Protein AF-A0A7S0YZA3-F1 (afdb_monomer_lite)

InterPro domains:
  IPR013785 Aldolase-type TIM barrel [G3DSA:3.20.20.70] (1-113)
  IPR017853 Glycoside hydrolase superfamily [SSF51445] (6-99)

Sequence (120 aa):
PSYTRAQAMQLALKTLREGAGEEAFVMACSCPIGAAVGWVDGIRISADTNDQWASFPIPWDQTNAPGARNAVRNSIARQAMHRRWFLNNPDCLMLRGRAGGGLSDAEAARRSRKRQRGVP

Or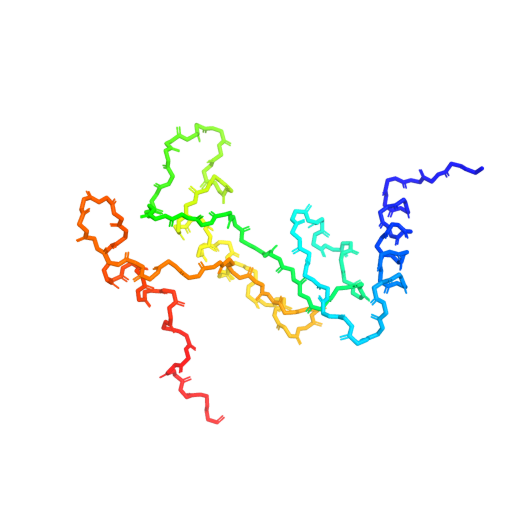ganism: NCBI:txid464990

Foldseek 3Di:
DDDDPLRVLLVVLQVVQVVQDPPDAFEAEPRDPVSCFPRHQEYEQFAAADQAQAADDPPVDRARHYYLVNLVVSCVVCVVCDPVRHHYDSYDQDDDDDPDDGDDPVSSVVVVPPPPDDDD

Radius of gyration: 17.09 Å; chains: 1; bounding box: 42×40×56 Å

Secondary structure (DSSP, 8-state):
-PPPHHHHHHHHHHHHHHHH-TTS--EESS--HHHHTTT-SEEE-SPPP-S-SS----TT-SSSSSSHHHHHHHHHHTGGGBTTTBEEE---------SSSS--HHHHHTTTTTSSS---

Structure (mmCIF, N/CA/C/O backbone):
data_AF-A0A7S0YZA3-F1
#
_entry.id   AF-A0A7S0YZA3-F1
#
loop_
_atom_site.group_PDB
_atom_site.id
_atom_site.type_symbol
_atom_site.label_atom_id
_atom_site.label_alt_id
_atom_site.label_comp_id
_atom_site.label_asym_id
_atom_site.label_entity_id
_atom_site.label_seq_id
_atom_site.pdbx_PDB_ins_code
_atom_site.Cartn_x
_atom_site.Cartn_y
_atom_site.Cartn_z
_atom_site.occupancy
_atom_site.B_iso_or_equiv
_atom_site.auth_seq_id
_atom_site.auth_comp_id
_atom_site.auth_asym_id
_atom_site.auth_atom_id
_atom_site.pdbx_PDB_model_num
ATOM 1 N N . PRO A 1 1 ? -7.679 14.072 26.770 1.00 68.44 1 PRO A N 1
ATOM 2 C CA . PRO A 1 1 ? -6.989 12.771 26.576 1.00 68.44 1 PRO A CA 1
ATOM 3 C C . PRO A 1 1 ? -5.882 12.890 25.515 1.00 68.44 1 PRO A C 1
ATOM 5 O O . PRO A 1 1 ? -6.141 13.463 24.461 1.00 68.44 1 PRO A O 1
ATOM 8 N N . SER A 1 2 ? -4.669 12.393 25.782 1.00 88.00 2 SER A N 1
ATOM 9 C CA . SER A 1 2 ? -3.611 12.285 24.766 1.00 88.00 2 SER A CA 1
ATOM 10 C C . SER A 1 2 ? -3.594 10.869 24.182 1.00 88.00 2 SER A C 1
ATOM 12 O O . SER A 1 2 ? -3.590 9.883 24.914 1.00 88.00 2 SER A O 1
ATOM 14 N N . TYR A 1 3 ? -3.621 10.761 22.853 1.00 95.12 3 TYR A N 1
ATOM 15 C CA . TYR A 1 3 ? -3.495 9.488 22.142 1.00 95.12 3 TYR A CA 1
ATOM 16 C C . TYR A 1 3 ? -2.030 9.223 21.784 1.00 95.12 3 TYR A C 1
ATOM 18 O O . TYR A 1 3 ? -1.295 10.137 21.408 1.00 95.12 3 TYR A O 1
ATOM 26 N N . THR A 1 4 ? -1.606 7.959 21.821 1.00 96.25 4 THR A N 1
ATOM 27 C CA . THR A 1 4 ? -0.374 7.540 21.133 1.00 96.25 4 THR A CA 1
ATOM 28 C C . THR A 1 4 ? -0.545 7.672 19.616 1.00 96.25 4 THR A C 1
ATOM 30 O O . THR A 1 4 ? -1.665 7.648 19.102 1.00 96.25 4 THR A O 1
ATOM 33 N N . ARG A 1 5 ? 0.562 7.733 18.862 1.00 95.19 5 ARG A N 1
ATOM 34 C CA . ARG A 1 5 ? 0.510 7.779 17.385 1.00 95.19 5 ARG A CA 1
ATOM 35 C C . ARG A 1 5 ? -0.265 6.600 16.783 1.00 95.19 5 ARG A C 1
ATOM 37 O O . ARG A 1 5 ? -0.990 6.782 15.813 1.00 95.19 5 ARG A O 1
ATOM 44 N N . ALA A 1 6 ? -0.143 5.411 17.376 1.00 94.19 6 ALA A N 1
ATOM 45 C CA . ALA A 1 6 ? -0.874 4.227 16.933 1.00 94.19 6 ALA A CA 1
ATOM 46 C C . ALA A 1 6 ? -2.386 4.367 17.172 1.00 94.19 6 ALA A C 1
ATOM 48 O O . ALA A 1 6 ? -3.172 4.089 16.272 1.00 94.19 6 ALA A O 1
ATOM 49 N N . GLN A 1 7 ? -2.793 4.853 18.348 1.00 96.12 7 GLN A N 1
ATOM 50 C CA . GLN A 1 7 ? -4.208 5.084 18.658 1.00 96.12 7 GLN A CA 1
ATOM 51 C C . GLN A 1 7 ? -4.814 6.182 17.779 1.00 96.12 7 GLN A C 1
ATOM 53 O O . GLN A 1 7 ? -5.920 6.008 17.277 1.00 96.12 7 GLN A O 1
ATOM 58 N N . ALA A 1 8 ? -4.082 7.274 17.541 1.00 96.38 8 ALA A N 1
ATOM 59 C CA . ALA A 1 8 ? -4.519 8.334 16.636 1.00 96.38 8 ALA A CA 1
ATOM 60 C C . ALA A 1 8 ? -4.711 7.809 15.201 1.00 96.38 8 ALA A C 1
ATOM 62 O O . ALA A 1 8 ? -5.719 8.114 14.571 1.00 96.38 8 ALA A O 1
ATOM 63 N N . MET A 1 9 ? -3.796 6.962 14.712 1.00 96.12 9 MET A N 1
ATOM 64 C CA . MET A 1 9 ? -3.917 6.323 13.397 1.00 96.12 9 MET A CA 1
ATOM 65 C C . MET A 1 9 ? -5.140 5.399 13.307 1.00 96.12 9 MET A C 1
ATOM 67 O O . MET A 1 9 ? -5.868 5.443 12.320 1.00 96.12 9 MET A O 1
ATOM 71 N N . GLN A 1 10 ? -5.381 4.572 14.330 1.00 96.56 10 GLN A N 1
ATOM 72 C CA . GLN A 1 10 ? -6.550 3.685 14.373 1.00 96.56 10 GLN A CA 1
ATOM 73 C C . GLN A 1 10 ? -7.859 4.477 14.395 1.00 96.56 10 GLN A C 1
ATOM 75 O O . GLN A 1 10 ? -8.781 4.149 13.656 1.00 96.56 10 GLN A O 1
ATOM 80 N N . LEU A 1 11 ? -7.921 5.543 15.198 1.00 96.75 11 LEU A N 1
ATOM 81 C CA . LEU A 1 11 ? -9.086 6.420 15.246 1.00 96.75 11 LEU A CA 1
ATOM 82 C C . LEU A 1 11 ? -9.344 7.070 13.881 1.00 96.75 11 LEU A C 1
ATOM 84 O O . LEU A 1 11 ? -10.470 7.032 13.400 1.00 96.75 11 LEU A O 1
ATOM 88 N N . ALA A 1 12 ? -8.303 7.590 13.226 1.00 96.69 12 ALA A N 1
ATOM 89 C CA . ALA A 1 12 ? -8.430 8.198 11.904 1.00 96.69 12 ALA A CA 1
ATOM 90 C C . ALA A 1 12 ? -8.941 7.203 10.847 1.00 96.69 12 ALA A C 1
ATOM 92 O O . ALA A 1 12 ? -9.864 7.522 10.102 1.00 96.69 12 ALA A O 1
ATOM 93 N N . LEU A 1 13 ? -8.382 5.987 10.797 1.00 97.69 13 LEU A N 1
ATOM 94 C CA . LEU A 1 13 ? -8.817 4.946 9.858 1.00 97.69 13 LEU A CA 1
ATOM 95 C C . LEU A 1 13 ? -10.260 4.504 10.108 1.00 97.69 13 LEU A C 1
ATOM 97 O O . LEU A 1 13 ? -11.022 4.363 9.152 1.00 97.69 13 LEU A O 1
ATOM 101 N N . LYS A 1 14 ? -10.647 4.348 11.379 1.00 97.50 14 LYS A N 1
ATOM 102 C CA . LYS A 1 14 ? -12.027 4.052 11.768 1.00 97.50 14 LYS A CA 1
ATOM 103 C C . LYS A 1 14 ? -12.983 5.124 11.256 1.00 97.50 14 LYS A C 1
ATOM 105 O O . LYS A 1 14 ? -13.946 4.805 10.570 1.00 97.50 14 LYS A O 1
ATOM 110 N N . THR A 1 15 ? -12.682 6.389 11.537 1.00 98.06 15 THR A N 1
ATOM 111 C CA . THR A 1 15 ? -13.523 7.518 11.127 1.00 98.06 15 THR A CA 1
ATOM 112 C C . THR A 1 15 ? -13.629 7.636 9.607 1.00 98.06 15 THR A C 1
ATOM 114 O O . THR A 1 15 ? -14.714 7.894 9.094 1.00 98.06 15 THR A O 1
ATOM 117 N N . LEU A 1 16 ? -12.539 7.397 8.867 1.00 97.56 16 LEU A N 1
ATOM 118 C CA . LEU A 1 16 ? -12.574 7.365 7.401 1.00 97.56 16 LEU A CA 1
ATOM 119 C C . LEU A 1 16 ? -13.458 6.229 6.872 1.00 97.56 16 LEU A C 1
ATOM 121 O O . LEU A 1 16 ? -14.219 6.449 5.935 1.00 97.56 16 LEU A O 1
ATOM 125 N N . ARG A 1 17 ? -13.384 5.034 7.471 1.00 97.69 17 ARG A N 1
ATOM 126 C CA . ARG A 1 17 ? -14.209 3.886 7.075 1.00 97.69 17 ARG A CA 1
ATOM 127 C C . ARG A 1 17 ? -15.692 4.124 7.352 1.00 97.69 17 ARG A C 1
ATOM 129 O O . ARG A 1 17 ? -16.509 3.881 6.473 1.00 97.69 17 ARG A O 1
ATOM 136 N N . GLU A 1 18 ? -16.023 4.642 8.532 1.00 97.75 18 GLU A N 1
ATOM 137 C CA . GLU A 1 18 ? -17.398 5.004 8.900 1.00 97.75 18 GLU A CA 1
ATOM 138 C C . GLU A 1 18 ? -17.958 6.094 7.976 1.00 97.75 18 GLU A C 1
ATOM 140 O O . GLU A 1 18 ? -19.092 5.989 7.521 1.00 97.75 18 GLU A O 1
ATOM 145 N N . GLY A 1 19 ? -17.152 7.110 7.647 1.00 98.25 19 GLY A N 1
ATOM 146 C CA . GLY A 1 19 ? -17.558 8.190 6.747 1.00 98.25 19 GLY A CA 1
ATOM 147 C C . GLY A 1 19 ? -17.691 7.773 5.279 1.00 98.25 19 GLY A C 1
ATOM 148 O O . GLY A 1 19 ? -18.519 8.332 4.565 1.00 98.25 19 GLY A O 1
ATOM 149 N N . ALA A 1 20 ? -16.896 6.802 4.818 1.00 98.00 20 ALA A N 1
ATOM 150 C CA . ALA A 1 20 ? -16.993 6.270 3.458 1.00 98.00 20 ALA A CA 1
ATOM 151 C C . ALA A 1 20 ? -18.250 5.404 3.254 1.00 98.00 20 ALA A C 1
ATOM 153 O O . ALA A 1 20 ? -18.780 5.350 2.146 1.00 98.00 20 ALA A O 1
ATOM 154 N N . GLY A 1 21 ? -18.734 4.758 4.319 1.00 97.19 21 GLY A N 1
ATOM 155 C CA . GLY A 1 21 ? -19.847 3.815 4.267 1.00 97.19 21 GLY A CA 1
ATOM 156 C C . GLY A 1 21 ? -19.426 2.409 3.829 1.00 97.19 21 GLY A C 1
ATOM 157 O O . GLY A 1 21 ? -18.323 2.187 3.328 1.00 97.19 21 GLY A O 1
ATOM 158 N N . GLU A 1 22 ? -20.318 1.441 4.042 1.00 94.75 22 GLU A N 1
ATOM 159 C CA . GLU A 1 22 ? -20.032 0.013 3.828 1.00 94.75 22 GLU A CA 1
ATOM 160 C C . GLU A 1 22 ? -19.902 -0.366 2.345 1.00 94.75 22 GLU A C 1
ATOM 162 O O . GLU A 1 22 ? -19.130 -1.255 2.000 1.00 94.75 22 GLU A O 1
ATOM 167 N N . GLU A 1 23 ? -20.599 0.351 1.462 1.00 97.25 23 GLU A N 1
ATOM 168 C CA . GLU A 1 23 ? -20.593 0.103 0.013 1.00 97.25 23 GLU A CA 1
ATOM 169 C C . GLU A 1 23 ? -19.347 0.672 -0.689 1.00 97.25 23 GLU A C 1
ATOM 171 O O . GLU A 1 23 ? -19.048 0.333 -1.837 1.00 97.25 23 GLU A O 1
ATOM 176 N N . ALA A 1 24 ? -18.614 1.573 -0.026 1.00 98.12 24 ALA A N 1
ATOM 177 C CA . ALA A 1 24 ? -17.457 2.223 -0.616 1.00 98.12 24 ALA A CA 1
ATOM 178 C C . ALA A 1 24 ? -16.211 1.338 -0.526 1.00 98.12 24 ALA A C 1
ATOM 180 O O . ALA A 1 24 ? -15.805 0.888 0.546 1.00 98.12 24 ALA A O 1
ATOM 181 N N . PHE A 1 25 ? -15.531 1.183 -1.662 1.00 98.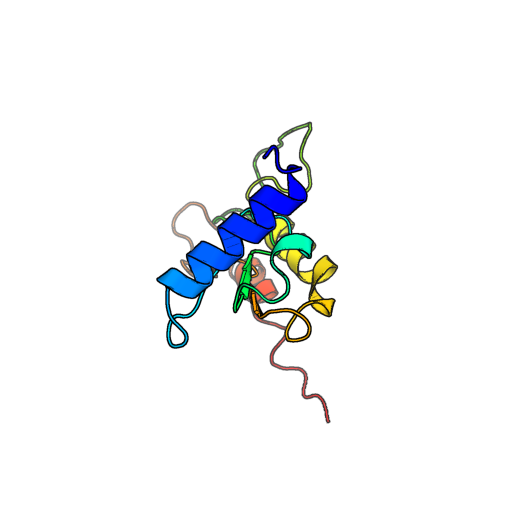12 25 PHE A N 1
ATOM 182 C CA . PHE A 1 25 ? -14.228 0.537 -1.706 1.00 98.12 25 PHE A CA 1
ATOM 183 C C . PHE A 1 25 ? -13.123 1.507 -1.263 1.00 98.12 25 PHE A C 1
ATOM 185 O O . PHE A 1 25 ? -12.793 2.468 -1.963 1.00 98.12 25 PHE A O 1
ATOM 192 N N . VAL A 1 26 ? -12.507 1.237 -0.116 1.00 98.19 26 VAL A N 1
ATOM 193 C CA . VAL A 1 26 ? -11.443 2.056 0.469 1.00 98.19 26 VAL A CA 1
ATOM 194 C C . VAL A 1 26 ? -10.075 1.516 0.052 1.00 98.19 26 VAL A C 1
ATOM 196 O O . VAL A 1 26 ? -9.634 0.451 0.494 1.00 98.19 26 VAL A O 1
ATOM 199 N N . MET A 1 27 ? -9.376 2.289 -0.784 1.00 98.00 27 MET A N 1
ATOM 200 C CA . MET A 1 27 ? -8.006 2.019 -1.229 1.00 98.00 27 MET A CA 1
ATOM 201 C C . MET A 1 27 ? -7.005 2.903 -0.483 1.00 98.00 27 MET A C 1
ATOM 203 O O . MET A 1 27 ? -6.905 4.100 -0.746 1.00 98.00 27 MET A O 1
ATOM 207 N N . ALA A 1 28 ? -6.204 2.314 0.404 1.00 97.75 28 ALA A N 1
ATOM 208 C CA . ALA A 1 28 ? -5.147 3.047 1.093 1.00 97.75 28 ALA A CA 1
ATOM 209 C C . ALA A 1 28 ? -3.852 3.150 0.272 1.00 97.75 28 ALA A C 1
ATOM 211 O O . ALA A 1 28 ? -3.420 2.210 -0.398 1.00 97.75 28 ALA A O 1
ATOM 212 N N . CYS A 1 29 ? -3.175 4.287 0.406 1.00 97.00 29 CYS A N 1
ATOM 213 C CA . CYS A 1 29 ? -1.838 4.548 -0.115 1.00 97.00 29 CYS A CA 1
ATOM 214 C C . CYS A 1 29 ? -1.014 5.228 0.982 1.00 97.00 29 CYS A C 1
ATOM 216 O O . CYS A 1 29 ? -1.556 6.028 1.741 1.00 97.00 29 CYS A O 1
ATOM 218 N N . SER A 1 30 ? 0.274 4.895 1.098 1.00 92.94 30 SER A N 1
ATOM 219 C CA . SER A 1 30 ? 1.177 5.466 2.119 1.00 92.94 30 SER A CA 1
ATOM 220 C C . SER A 1 30 ? 0.7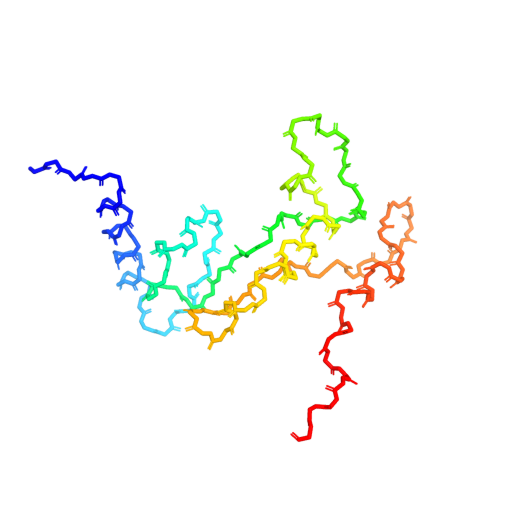19 5.260 3.572 1.00 92.94 30 SER A C 1
ATOM 222 O O . SER A 1 30 ? 1.135 5.975 4.480 1.00 92.94 30 SER A O 1
ATOM 224 N N . CYS A 1 31 ? -0.122 4.252 3.809 1.00 95.31 31 CYS A N 1
ATOM 225 C CA . CYS A 1 31 ? -0.579 3.873 5.137 1.00 95.31 31 CYS A CA 1
ATOM 226 C C . CYS A 1 31 ? 0.381 2.840 5.752 1.00 95.31 31 CYS A C 1
ATOM 228 O O . CYS A 1 31 ? 0.785 1.900 5.059 1.00 95.31 31 CYS A O 1
ATOM 230 N N . PRO A 1 32 ? 0.724 2.939 7.052 1.00 95.38 32 PRO A N 1
ATOM 231 C CA . PRO A 1 32 ? 1.394 1.853 7.758 1.00 95.38 32 PRO A CA 1
ATOM 232 C C . PRO A 1 32 ? 0.600 0.548 7.604 1.00 95.38 32 PRO A C 1
ATOM 234 O O . PRO A 1 32 ? -0.548 0.462 8.036 1.00 95.38 32 PRO A O 1
ATOM 237 N N . ILE A 1 33 ? 1.209 -0.466 6.981 1.00 95.56 33 ILE A N 1
ATOM 238 C CA . ILE A 1 33 ? 0.505 -1.679 6.524 1.00 95.56 33 ILE A CA 1
ATOM 239 C C . ILE A 1 33 ? -0.236 -2.376 7.671 1.00 95.56 33 ILE A C 1
ATOM 241 O O . ILE A 1 33 ? -1.401 -2.731 7.525 1.00 95.56 33 ILE A O 1
ATOM 245 N N . GLY A 1 34 ? 0.419 -2.531 8.825 1.00 95.25 34 GLY A N 1
ATOM 246 C CA . GLY A 1 34 ? -0.194 -3.174 9.989 1.00 95.25 34 GLY A CA 1
ATOM 247 C C . GLY A 1 34 ? -1.375 -2.390 10.565 1.00 95.25 34 GLY A C 1
ATOM 248 O O . GLY A 1 34 ? -2.317 -2.995 11.059 1.00 95.25 34 GLY A O 1
ATOM 249 N N . ALA A 1 35 ? -1.362 -1.058 10.459 1.00 96.00 35 ALA A N 1
ATOM 250 C CA . ALA A 1 35 ? -2.453 -0.229 10.962 1.00 96.00 35 ALA A CA 1
ATOM 251 C C . ALA A 1 35 ? -3.711 -0.327 10.087 1.00 96.00 35 ALA A C 1
ATOM 253 O O . ALA A 1 35 ? -4.804 -0.141 10.604 1.00 96.00 35 ALA A O 1
ATOM 254 N N . ALA A 1 36 ? -3.567 -0.620 8.792 1.00 96.75 36 ALA A N 1
ATOM 255 C CA . ALA A 1 36 ? -4.678 -0.674 7.841 1.00 96.75 36 ALA A CA 1
ATOM 256 C C . ALA A 1 36 ? -5.541 -1.945 7.951 1.00 96.75 36 ALA A C 1
ATOM 258 O O . ALA A 1 36 ? -6.639 -1.988 7.398 1.00 96.75 36 ALA A O 1
ATOM 259 N N . VAL A 1 37 ? -5.043 -2.990 8.622 1.00 96.88 37 VAL A N 1
ATOM 260 C CA . VAL A 1 37 ? -5.729 -4.285 8.731 1.00 96.88 37 VAL A CA 1
ATOM 261 C C . VAL A 1 37 ? -7.096 -4.095 9.393 1.00 96.88 37 VAL A C 1
ATOM 263 O O . VAL A 1 37 ? -7.181 -3.571 10.498 1.00 96.88 37 VAL A O 1
ATOM 266 N N . GLY A 1 38 ? -8.158 -4.527 8.707 1.00 95.62 38 GLY A N 1
ATOM 267 C CA . GLY A 1 38 ? -9.543 -4.406 9.174 1.00 95.62 38 GLY A CA 1
ATOM 268 C C . GLY A 1 38 ? -10.244 -3.087 8.825 1.00 95.62 38 GLY A C 1
ATOM 269 O O . GLY A 1 38 ? -11.456 -3.006 8.992 1.00 95.62 38 GLY A O 1
ATOM 270 N N . TRP A 1 39 ? -9.530 -2.085 8.298 1.00 97.38 39 TRP A N 1
ATOM 271 C CA . TRP A 1 39 ? -10.113 -0.772 7.975 1.00 97.38 39 TRP A CA 1
ATOM 272 C C . TRP A 1 39 ? -10.268 -0.491 6.481 1.00 97.38 39 TRP A C 1
ATOM 274 O O . TRP A 1 39 ? -11.050 0.381 6.110 1.00 97.38 39 TRP A O 1
ATOM 284 N N . VAL A 1 40 ? -9.526 -1.194 5.623 1.00 98.06 40 VAL A N 1
ATOM 285 C CA . VAL A 1 40 ? -9.455 -0.910 4.181 1.00 98.06 40 VAL A CA 1
ATOM 286 C C . VAL A 1 40 ? -9.705 -2.167 3.360 1.00 98.06 40 VAL A C 1
ATOM 288 O O . VAL A 1 40 ? -9.327 -3.265 3.768 1.00 98.06 40 VAL A O 1
ATOM 291 N N . ASP A 1 41 ? -10.281 -2.006 2.172 1.00 98.38 41 ASP A N 1
ATOM 292 C CA . ASP A 1 41 ? -10.528 -3.125 1.254 1.00 98.38 41 ASP A CA 1
ATOM 293 C C . ASP A 1 41 ? -9.269 -3.502 0.475 1.00 98.38 41 ASP A C 1
ATOM 295 O O . ASP A 1 41 ? -9.028 -4.668 0.153 1.00 98.38 41 ASP A O 1
ATOM 299 N N . GLY A 1 42 ? -8.415 -2.516 0.208 1.00 98.31 42 GLY A N 1
ATOM 300 C CA . GLY A 1 42 ? -7.104 -2.740 -0.367 1.00 98.31 42 GLY A CA 1
ATOM 301 C C . GLY A 1 42 ? -6.086 -1.687 0.046 1.00 98.31 42 GLY A C 1
ATOM 302 O O . GLY A 1 42 ? -6.423 -0.594 0.500 1.00 98.31 42 GLY A O 1
ATOM 303 N N . ILE A 1 43 ? -4.812 -2.000 -0.174 1.00 98.38 43 ILE A N 1
ATOM 304 C CA . ILE A 1 43 ? -3.706 -1.087 0.122 1.00 98.38 43 ILE A CA 1
ATOM 305 C C . ILE A 1 43 ? -2.578 -1.234 -0.894 1.00 98.38 43 ILE A C 1
ATOM 307 O O . ILE A 1 43 ? -2.233 -2.346 -1.315 1.00 98.38 43 ILE A O 1
ATOM 311 N N . ARG A 1 44 ? -1.977 -0.102 -1.275 1.00 98.25 44 ARG A N 1
ATOM 312 C CA . ARG A 1 44 ? -0.725 -0.079 -2.032 1.00 98.25 44 ARG A CA 1
ATOM 313 C C . ARG A 1 44 ? 0.378 -0.708 -1.192 1.00 98.25 44 ARG A C 1
ATOM 315 O O . ARG A 1 44 ? 0.763 -0.186 -0.149 1.00 98.25 44 ARG A O 1
ATOM 322 N N . ILE A 1 45 ? 0.905 -1.827 -1.674 1.00 97.38 45 ILE A N 1
ATOM 323 C CA . ILE A 1 45 ? 2.011 -2.547 -1.028 1.00 97.38 45 ILE A CA 1
ATOM 324 C C . ILE A 1 45 ? 3.331 -2.370 -1.781 1.00 97.38 45 ILE A C 1
ATOM 326 O O . ILE A 1 45 ? 4.335 -2.985 -1.427 1.00 97.38 45 ILE A O 1
ATOM 330 N N . SER A 1 46 ? 3.347 -1.555 -2.829 1.00 95.62 46 SER A N 1
ATOM 331 C CA . SER A 1 46 ? 4.491 -1.322 -3.700 1.00 95.62 46 SER A CA 1
ATOM 332 C C . SER A 1 46 ? 5.080 0.075 -3.497 1.00 95.62 46 SER A C 1
ATOM 334 O O . SER A 1 46 ? 4.476 0.923 -2.845 1.00 95.62 46 SER A O 1
ATOM 336 N N . ALA A 1 47 ? 6.267 0.305 -4.060 1.00 93.81 47 ALA A N 1
ATOM 337 C CA . ALA A 1 47 ? 6.673 1.661 -4.425 1.00 93.81 47 ALA A CA 1
ATOM 338 C C . ALA A 1 47 ? 5.760 2.194 -5.540 1.00 93.81 47 ALA A C 1
ATOM 340 O O . ALA A 1 47 ? 5.068 1.398 -6.194 1.00 93.81 47 ALA A O 1
ATOM 341 N N . ASP A 1 48 ? 5.825 3.497 -5.792 1.00 93.19 48 ASP A N 1
ATOM 342 C CA . ASP A 1 48 ? 5.215 4.075 -6.982 1.00 93.19 48 ASP A CA 1
ATOM 343 C C . ASP A 1 48 ? 5.871 3.486 -8.238 1.00 93.19 48 ASP A C 1
ATOM 345 O O . ASP A 1 48 ? 7.079 3.241 -8.303 1.00 93.19 48 ASP A O 1
ATOM 349 N N . THR A 1 49 ? 5.061 3.211 -9.244 1.00 91.12 49 THR A N 1
ATOM 350 C CA . THR A 1 49 ? 5.486 2.812 -10.573 1.00 91.12 49 THR A CA 1
ATOM 351 C C . THR A 1 49 ? 5.651 4.044 -11.444 1.00 91.12 49 THR A C 1
ATOM 353 O O . THR A 1 49 ? 5.050 5.088 -11.220 1.00 91.12 49 THR A O 1
ATOM 356 N N . ASN A 1 50 ? 6.427 3.899 -12.504 1.00 87.38 50 ASN A N 1
ATOM 357 C CA . ASN A 1 50 ? 6.464 4.852 -13.600 1.00 87.38 50 ASN A CA 1
ATOM 358 C C . ASN A 1 50 ? 6.747 4.089 -14.898 1.00 87.38 50 ASN A C 1
ATOM 360 O O . ASN A 1 50 ? 6.711 2.854 -14.935 1.00 87.38 50 ASN A O 1
ATOM 364 N N . ASP A 1 51 ? 6.983 4.835 -15.967 1.00 86.00 51 ASP A N 1
ATOM 365 C CA . ASP A 1 51 ? 7.341 4.322 -17.282 1.00 86.00 51 ASP A CA 1
ATOM 366 C C . ASP A 1 51 ? 8.816 3.893 -17.386 1.00 86.00 51 ASP A C 1
ATOM 368 O O . ASP A 1 51 ? 9.246 3.477 -18.457 1.00 86.00 51 ASP A O 1
ATOM 372 N N . GLN A 1 52 ? 9.584 3.945 -16.295 1.00 84.94 52 GLN A N 1
ATOM 373 C CA . GLN A 1 52 ? 10.979 3.523 -16.243 1.00 84.94 52 GLN A CA 1
ATOM 374 C C . GLN A 1 52 ? 11.125 2.225 -15.441 1.00 84.94 52 GLN A C 1
ATOM 376 O O . GLN A 1 52 ? 10.472 1.995 -14.418 1.00 84.94 52 GLN A O 1
ATOM 381 N N . TRP A 1 53 ? 12.017 1.340 -15.891 1.00 85.81 53 TRP A N 1
ATOM 382 C CA . TRP A 1 53 ? 12.290 0.109 -15.150 1.00 85.81 53 TRP A CA 1
ATOM 383 C C . TRP A 1 53 ? 13.001 0.411 -13.833 1.00 85.81 53 TRP A C 1
ATOM 385 O O . TRP A 1 53 ? 12.545 0.007 -12.763 1.00 85.81 53 TRP A O 1
ATOM 395 N N . ALA A 1 54 ? 14.104 1.151 -13.905 1.00 82.00 54 ALA A N 1
ATOM 396 C CA . ALA A 1 54 ? 14.842 1.622 -12.748 1.00 82.00 54 ALA A CA 1
ATOM 397 C C . ALA A 1 54 ? 14.580 3.113 -12.532 1.00 82.00 54 ALA A C 1
ATOM 399 O O . ALA A 1 54 ? 14.542 3.894 -13.478 1.00 82.00 54 ALA A O 1
ATOM 400 N N . SER A 1 55 ? 14.419 3.484 -11.266 1.00 70.94 55 SER A N 1
ATOM 401 C CA . SER A 1 55 ? 14.366 4.876 -10.836 1.00 70.94 55 SER A CA 1
ATOM 402 C C . SER A 1 55 ? 15.712 5.567 -11.082 1.00 70.94 55 SER A C 1
ATOM 404 O O . SER A 1 55 ? 16.750 4.898 -11.101 1.00 70.94 55 SER A O 1
ATOM 406 N N . PHE A 1 56 ? 15.716 6.901 -11.184 1.00 68.31 56 PHE A N 1
ATOM 407 C CA . PHE A 1 56 ? 16.955 7.682 -11.082 1.00 68.31 56 PHE A CA 1
ATOM 408 C C . PHE A 1 56 ? 17.683 7.288 -9.781 1.00 68.31 56 PHE A C 1
ATOM 410 O O . PHE A 1 56 ? 17.000 7.073 -8.772 1.00 68.31 56 PHE A O 1
ATOM 417 N N . PRO A 1 57 ? 19.019 7.127 -9.776 1.00 67.19 57 PRO A N 1
ATOM 418 C CA . PRO A 1 57 ? 19.738 6.667 -8.596 1.00 67.19 57 PRO A CA 1
ATOM 419 C C . PRO A 1 57 ? 19.554 7.661 -7.446 1.00 67.19 57 PRO A C 1
ATOM 421 O O . PRO A 1 57 ? 20.125 8.747 -7.454 1.00 67.19 57 PRO A O 1
ATOM 424 N N . ILE A 1 58 ? 18.755 7.269 -6.454 1.00 75.50 58 ILE A N 1
ATOM 425 C CA . ILE A 1 58 ? 18.663 7.937 -5.158 1.00 75.50 58 ILE A CA 1
ATOM 426 C C . ILE A 1 58 ? 19.601 7.164 -4.223 1.00 75.50 58 ILE A C 1
ATOM 428 O O . ILE A 1 58 ? 19.266 6.037 -3.850 1.00 75.50 58 ILE A O 1
ATOM 432 N N . PRO A 1 59 ? 20.781 7.709 -3.859 1.00 77.50 59 PRO A N 1
ATOM 433 C CA . PRO A 1 59 ? 21.815 6.955 -3.144 1.00 77.50 59 PRO A CA 1
ATOM 434 C C . PRO A 1 59 ? 21.327 6.304 -1.846 1.00 77.50 59 PRO A C 1
ATOM 436 O O . PRO A 1 59 ? 21.782 5.221 -1.488 1.00 77.50 59 PRO A O 1
ATOM 439 N N . TRP A 1 60 ? 20.378 6.947 -1.163 1.00 81.94 60 TRP A N 1
ATOM 440 C CA . TRP A 1 60 ? 19.835 6.497 0.117 1.00 81.94 60 TRP A CA 1
ATOM 441 C C . TRP A 1 60 ? 18.561 5.648 0.008 1.00 81.94 60 TRP A C 1
ATOM 443 O O . TRP A 1 60 ? 18.159 5.055 1.006 1.00 81.94 60 TRP A O 1
ATOM 453 N N . ASP A 1 61 ? 17.920 5.554 -1.164 1.00 80.88 61 ASP A N 1
ATOM 454 C CA . ASP A 1 61 ? 16.711 4.744 -1.339 1.00 80.88 61 ASP A CA 1
ATOM 455 C C . ASP A 1 61 ? 16.753 3.901 -2.614 1.00 80.88 61 ASP A C 1
ATOM 457 O O . ASP A 1 61 ? 16.351 4.299 -3.706 1.00 80.88 61 ASP A O 1
ATOM 461 N N . GLN A 1 62 ? 17.178 2.657 -2.432 1.00 81.88 62 GLN A N 1
ATOM 462 C CA . GLN A 1 62 ? 17.230 1.657 -3.494 1.00 81.88 62 GLN A CA 1
ATOM 463 C C . GLN A 1 62 ? 15.960 0.799 -3.570 1.00 81.88 62 GLN A C 1
ATOM 465 O O . GLN A 1 62 ? 15.912 -0.186 -4.312 1.00 81.88 62 GLN A O 1
ATOM 470 N N . THR A 1 63 ? 14.958 1.100 -2.742 1.00 87.00 63 THR A N 1
ATOM 471 C CA . THR A 1 63 ? 13.909 0.151 -2.359 1.00 87.00 63 THR A CA 1
ATOM 472 C C . THR A 1 63 ? 12.490 0.657 -2.559 1.00 87.00 63 THR A C 1
ATOM 474 O O . THR A 1 63 ? 11.609 -0.143 -2.883 1.00 87.00 63 THR A O 1
ATOM 477 N N . ASN A 1 64 ? 12.273 1.954 -2.372 1.00 89.25 64 ASN A N 1
ATOM 478 C CA . ASN A 1 64 ? 10.976 2.607 -2.471 1.00 89.25 64 ASN A CA 1
ATOM 479 C C . ASN A 1 64 ? 10.971 3.772 -3.467 1.00 89.25 64 ASN A C 1
ATOM 481 O O . ASN A 1 64 ? 9.897 4.292 -3.756 1.00 89.25 64 ASN A O 1
ATOM 485 N N . ALA A 1 65 ? 12.122 4.114 -4.056 1.00 90.44 65 ALA A N 1
ATOM 486 C CA . ALA A 1 65 ? 12.195 5.096 -5.128 1.00 90.44 65 ALA A CA 1
ATOM 487 C C . ALA A 1 65 ? 11.255 4.711 -6.295 1.00 90.44 65 ALA A C 1
ATOM 489 O O . ALA A 1 65 ? 11.210 3.517 -6.643 1.00 90.44 65 ALA A O 1
ATOM 490 N N . PRO A 1 66 ? 10.530 5.675 -6.899 1.00 90.62 66 PRO A N 1
ATOM 491 C CA . PRO A 1 66 ? 9.545 5.398 -7.942 1.00 90.62 66 PRO A CA 1
ATOM 492 C C . PRO A 1 66 ? 10.135 4.669 -9.155 1.00 90.62 66 PRO A C 1
ATOM 494 O O . PRO A 1 66 ? 11.035 5.158 -9.831 1.00 90.62 66 PRO A O 1
ATOM 497 N N . GLY A 1 67 ? 9.618 3.492 -9.479 1.00 89.81 67 GLY A N 1
ATOM 498 C CA . GLY A 1 67 ? 10.143 2.690 -10.579 1.00 89.81 67 GLY A CA 1
ATOM 499 C C . GLY A 1 67 ? 9.465 1.340 -10.697 1.00 89.81 67 GLY A C 1
ATOM 500 O O . GLY A 1 67 ? 9.163 0.695 -9.687 1.00 89.81 67 GLY A O 1
ATOM 501 N N . ALA A 1 68 ? 9.274 0.859 -11.929 1.00 90.06 68 ALA A N 1
ATOM 502 C CA . ALA A 1 68 ? 8.603 -0.420 -12.158 1.00 90.06 68 ALA A CA 1
ATOM 503 C C . ALA A 1 68 ? 9.315 -1.592 -11.452 1.00 90.06 68 ALA A C 1
ATOM 505 O O . ALA A 1 68 ? 8.647 -2.478 -10.911 1.00 90.06 68 ALA A O 1
ATOM 506 N N . ARG A 1 69 ? 10.653 -1.572 -11.366 1.00 90.38 69 ARG A N 1
ATOM 507 C CA . ARG A 1 69 ? 11.455 -2.568 -10.638 1.00 90.38 69 ARG A CA 1
ATOM 508 C C . ARG A 1 69 ? 11.118 -2.607 -9.149 1.00 90.38 69 ARG A C 1
ATOM 510 O O . ARG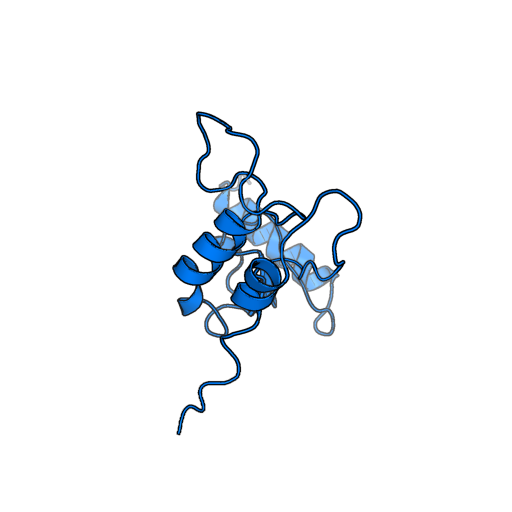 A 1 69 ? 10.871 -3.688 -8.616 1.00 90.38 69 ARG A O 1
ATOM 517 N N . ASN A 1 70 ? 11.116 -1.459 -8.471 1.00 92.44 70 ASN A N 1
ATOM 518 C CA . ASN A 1 70 ? 10.857 -1.391 -7.029 1.00 92.44 70 ASN A CA 1
ATOM 519 C C . ASN A 1 70 ? 9.400 -1.727 -6.719 1.00 92.44 70 ASN A C 1
ATOM 521 O O . ASN A 1 70 ? 9.123 -2.473 -5.775 1.00 92.44 70 ASN A O 1
ATOM 525 N N . ALA A 1 71 ? 8.479 -1.268 -7.567 1.00 93.94 71 ALA A N 1
ATOM 526 C CA . ALA A 1 71 ? 7.074 -1.608 -7.448 1.00 93.94 71 ALA A CA 1
ATOM 527 C C . ALA A 1 71 ? 6.841 -3.130 -7.550 1.00 93.94 71 ALA A C 1
ATOM 529 O O . ALA A 1 71 ? 6.205 -3.718 -6.670 1.00 93.94 71 ALA A O 1
ATOM 530 N N . VAL A 1 72 ? 7.437 -3.802 -8.546 1.00 93.56 72 VAL A N 1
ATOM 531 C CA . VAL A 1 72 ? 7.374 -5.271 -8.696 1.00 93.56 72 VAL A CA 1
ATOM 532 C C . VAL A 1 72 ? 8.031 -5.987 -7.519 1.00 93.56 72 VAL A C 1
ATOM 534 O O . VAL A 1 72 ? 7.437 -6.900 -6.945 1.00 93.56 72 VAL A O 1
ATOM 537 N N . ARG A 1 73 ? 9.239 -5.570 -7.129 1.00 94.19 73 ARG A N 1
ATOM 538 C CA . ARG A 1 73 ? 9.991 -6.186 -6.030 1.00 94.19 73 ARG A CA 1
ATOM 539 C C . ARG A 1 73 ? 9.199 -6.162 -4.723 1.00 94.19 73 ARG A C 1
ATOM 541 O O . ARG A 1 73 ? 9.040 -7.201 -4.083 1.00 94.19 73 ARG A O 1
ATOM 548 N N . ASN A 1 74 ? 8.669 -4.997 -4.353 1.00 95.38 74 ASN A N 1
ATOM 549 C CA . ASN A 1 74 ? 7.872 -4.831 -3.138 1.00 95.38 74 ASN A CA 1
ATOM 550 C C . ASN A 1 74 ? 6.569 -5.644 -3.214 1.00 95.38 74 ASN A C 1
ATOM 552 O O . ASN A 1 74 ? 6.173 -6.263 -2.226 1.00 95.38 74 ASN A O 1
ATOM 556 N N . SER A 1 75 ? 5.961 -5.724 -4.403 1.00 96.69 75 SER A N 1
ATOM 557 C CA . SER A 1 75 ? 4.764 -6.537 -4.643 1.00 96.69 75 SER A CA 1
ATOM 558 C C . SER A 1 75 ? 4.980 -8.026 -4.436 1.00 96.69 75 SER A C 1
ATOM 560 O O . SER A 1 75 ? 4.150 -8.687 -3.813 1.00 96.69 75 SER A O 1
ATOM 562 N N . ILE A 1 76 ? 6.107 -8.557 -4.909 1.00 96.81 76 ILE A N 1
ATOM 563 C CA . ILE A 1 76 ? 6.465 -9.962 -4.702 1.00 96.81 76 ILE A CA 1
ATOM 564 C C . ILE A 1 76 ? 6.737 -10.225 -3.219 1.00 96.81 76 ILE A C 1
ATOM 566 O O . ILE A 1 76 ? 6.173 -11.162 -2.659 1.00 96.81 76 ILE A O 1
ATOM 570 N N . ALA A 1 77 ? 7.538 -9.375 -2.569 1.00 96.88 77 ALA A N 1
ATOM 571 C CA . ALA A 1 77 ? 7.910 -9.544 -1.163 1.00 96.88 77 ALA A CA 1
ATOM 572 C C . ALA A 1 77 ? 6.705 -9.523 -0.203 1.00 96.88 77 ALA A C 1
ATOM 574 O O . ALA A 1 77 ? 6.756 -10.115 0.870 1.00 96.88 77 ALA A O 1
ATOM 575 N N . ARG A 1 78 ? 5.611 -8.854 -0.587 1.00 96.94 78 ARG A N 1
ATOM 576 C CA . ARG A 1 78 ? 4.400 -8.687 0.235 1.00 96.94 78 ARG A CA 1
ATOM 577 C C . ARG A 1 78 ? 3.205 -9.493 -0.282 1.00 96.94 78 ARG A C 1
ATOM 579 O O . ARG A 1 78 ? 2.082 -9.299 0.182 1.00 96.94 78 ARG A O 1
ATOM 586 N N . GLN A 1 79 ? 3.419 -10.420 -1.221 1.00 97.31 79 GLN A N 1
ATOM 587 C CA . GLN A 1 79 ? 2.340 -11.182 -1.860 1.00 97.31 79 GLN A CA 1
ATOM 588 C C . GLN A 1 79 ? 1.484 -11.970 -0.854 1.00 97.31 79 GLN A C 1
ATOM 590 O O . GLN A 1 79 ? 0.276 -12.074 -1.046 1.00 97.31 79 GLN A O 1
ATOM 595 N N . ALA A 1 80 ? 2.083 -12.472 0.230 1.00 97.56 80 ALA A N 1
ATOM 596 C CA . ALA A 1 80 ? 1.393 -13.270 1.247 1.00 97.56 80 ALA A CA 1
ATOM 597 C C . ALA A 1 80 ? 0.245 -12.532 1.973 1.00 97.56 80 ALA A C 1
ATOM 599 O O . ALA A 1 80 ? -0.589 -13.177 2.604 1.00 97.56 80 ALA A O 1
ATOM 600 N N . MET A 1 81 ? 0.184 -11.198 1.880 1.00 97.88 81 MET A N 1
ATOM 601 C CA . MET A 1 81 ? -0.880 -10.378 2.481 1.00 97.88 81 MET A CA 1
ATOM 602 C C . MET A 1 81 ? -2.181 -10.388 1.656 1.00 97.88 81 MET A C 1
ATOM 604 O O . MET A 1 81 ? -3.266 -10.148 2.195 1.00 97.88 81 MET A O 1
ATOM 608 N N . HIS A 1 82 ? -2.081 -10.676 0.352 1.00 98.25 82 HIS A N 1
ATOM 609 C CA . HIS A 1 82 ? -3.194 -10.581 -0.588 1.00 98.25 82 HIS A CA 1
ATOM 610 C C . HIS A 1 82 ? -4.320 -11.548 -0.212 1.00 98.25 82 HIS A C 1
ATOM 612 O O . HIS A 1 82 ? -4.078 -12.741 -0.035 1.00 98.25 82 HIS A O 1
ATOM 618 N N . ARG A 1 83 ? -5.555 -11.034 -0.124 1.00 97.25 83 ARG A N 1
ATOM 619 C CA . ARG A 1 83 ? -6.771 -11.790 0.246 1.00 97.25 83 ARG A CA 1
ATOM 620 C C . ARG A 1 83 ? -6.723 -12.436 1.635 1.00 97.25 83 ARG A C 1
ATOM 622 O O . ARG A 1 83 ? -7.564 -13.277 1.936 1.00 97.25 83 ARG A O 1
ATOM 629 N N . ARG A 1 84 ? -5.765 -12.044 2.478 1.00 97.19 84 ARG A N 1
ATOM 630 C CA . ARG A 1 84 ? -5.698 -12.456 3.885 1.00 97.19 84 ARG A CA 1
ATOM 631 C C . ARG A 1 84 ? -5.998 -11.298 4.826 1.00 97.19 84 ARG A C 1
ATOM 633 O O . ARG A 1 84 ? -6.688 -11.496 5.816 1.00 97.19 84 ARG A O 1
ATOM 640 N N . TRP A 1 85 ? -5.508 -10.104 4.496 1.00 96.94 85 TRP A N 1
ATOM 641 C CA . TRP A 1 85 ? -5.803 -8.878 5.248 1.00 96.94 85 TRP A CA 1
ATOM 642 C C . TRP A 1 85 ? -6.553 -7.833 4.423 1.00 96.94 85 TRP A C 1
ATOM 644 O O . TRP A 1 85 ? -7.366 -7.103 4.971 1.00 96.94 85 TRP A O 1
ATOM 654 N N . PHE A 1 86 ? -6.268 -7.764 3.122 1.00 97.56 86 PHE A N 1
ATOM 655 C CA . PHE A 1 86 ? -6.818 -6.796 2.171 1.00 97.56 86 PHE A CA 1
ATOM 656 C C . PHE A 1 86 ? -6.448 -7.226 0.738 1.00 97.56 86 PHE A C 1
ATOM 658 O O . PHE A 1 86 ? -5.686 -8.181 0.522 1.00 97.56 86 PHE A O 1
ATOM 665 N N . LEU A 1 87 ? -6.946 -6.518 -0.273 1.00 98.44 87 LEU A N 1
ATOM 666 C CA . LEU A 1 87 ? -6.466 -6.646 -1.645 1.00 98.44 87 LEU A CA 1
ATOM 667 C C . LEU A 1 87 ? -5.160 -5.863 -1.830 1.00 98.44 87 LEU A C 1
ATOM 669 O O . LEU A 1 87 ? -5.131 -4.635 -1.802 1.00 98.44 87 LEU A O 1
ATOM 673 N N . ASN A 1 88 ? -4.061 -6.586 -2.052 1.00 98.44 88 ASN A N 1
ATOM 674 C CA . ASN A 1 88 ? -2.802 -5.966 -2.470 1.00 98.44 88 ASN A CA 1
ATOM 675 C C . ASN A 1 88 ? -2.981 -5.166 -3.770 1.00 98.44 88 ASN A C 1
ATOM 677 O O . ASN A 1 88 ? -3.358 -5.735 -4.795 1.00 98.44 88 ASN A O 1
ATOM 681 N N . ASN A 1 89 ? -2.610 -3.887 -3.743 1.00 97.88 89 ASN A N 1
ATOM 682 C CA . ASN A 1 89 ? -2.458 -3.050 -4.926 1.00 97.88 89 ASN A CA 1
ATOM 683 C C . ASN A 1 89 ? -0.954 -2.929 -5.286 1.00 97.88 89 ASN A C 1
ATOM 685 O O . ASN A 1 89 ? -0.188 -2.365 -4.499 1.00 97.88 89 ASN A O 1
ATOM 689 N N . PRO A 1 90 ? -0.504 -3.477 -6.436 1.00 96.19 90 PRO A N 1
ATOM 690 C CA . PRO A 1 90 ? 0.892 -3.419 -6.893 1.00 96.19 90 PRO A CA 1
ATOM 691 C C . PRO A 1 90 ? 1.216 -2.154 -7.718 1.00 96.19 90 PRO A C 1
ATOM 693 O O . PRO A 1 90 ? 2.178 -2.145 -8.493 1.00 96.19 90 PRO A O 1
ATOM 696 N N . ASP A 1 91 ? 0.396 -1.111 -7.566 1.00 95.75 91 ASP A N 1
ATOM 697 C CA . ASP A 1 91 ? 0.301 0.058 -8.441 1.00 95.75 91 ASP A CA 1
ATOM 698 C C . ASP A 1 91 ? -0.251 -0.215 -9.855 1.00 95.75 91 ASP A C 1
ATOM 700 O O . ASP A 1 91 ? -0.444 -1.356 -10.278 1.00 95.75 91 ASP A O 1
ATOM 704 N N . CYS A 1 92 ? -0.536 0.866 -10.579 1.00 92.88 92 CYS A N 1
ATOM 705 C CA . CYS A 1 92 ? -1.096 0.900 -11.920 1.00 92.88 92 CYS A CA 1
ATOM 706 C C . CYS A 1 92 ? -0.219 0.167 -12.938 1.00 92.88 92 CYS A C 1
ATOM 708 O O . CYS A 1 92 ? 1.008 0.133 -12.838 1.00 92.88 92 CYS A O 1
ATOM 710 N N . LEU A 1 93 ? -0.844 -0.407 -13.966 1.00 88.75 93 LEU A N 1
ATOM 711 C CA . LEU A 1 93 ? -0.133 -1.030 -15.077 1.00 88.75 93 LEU A CA 1
ATOM 712 C C . LEU A 1 93 ? 0.190 0.016 -16.151 1.00 88.75 93 LEU A C 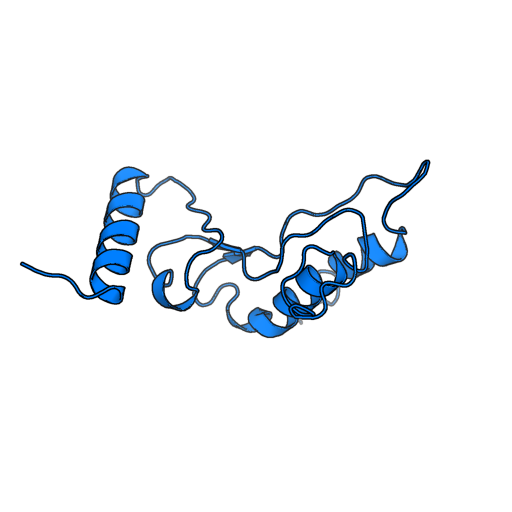1
ATOM 714 O O . LEU A 1 93 ? -0.709 0.652 -16.693 1.00 88.75 93 LEU A O 1
ATOM 718 N N . MET A 1 94 ? 1.472 0.160 -16.482 1.00 85.50 94 MET A N 1
ATOM 719 C CA . MET A 1 94 ? 1.927 1.058 -17.543 1.00 85.50 94 MET A CA 1
ATOM 720 C C . MET A 1 94 ? 1.922 0.303 -18.873 1.00 85.50 94 MET A C 1
ATOM 722 O O . MET A 1 94 ? 2.795 -0.525 -19.118 1.00 85.50 94 MET A O 1
ATOM 726 N N . LEU A 1 95 ? 0.903 0.553 -19.697 1.00 81.12 95 LEU A N 1
ATOM 727 C CA . LEU A 1 95 ? 0.677 -0.152 -20.969 1.00 81.12 95 LEU A CA 1
ATOM 728 C C . LEU A 1 95 ? 1.016 0.672 -22.212 1.00 81.12 95 LEU A C 1
ATOM 730 O O . LEU A 1 95 ? 0.973 0.151 -23.324 1.00 81.12 95 LEU A O 1
ATOM 734 N N . ARG A 1 96 ? 1.313 1.964 -22.054 1.00 74.38 96 ARG A N 1
ATOM 735 C CA . ARG A 1 96 ? 1.620 2.823 -23.196 1.00 74.38 96 ARG A CA 1
ATOM 736 C C . ARG A 1 96 ? 2.966 2.409 -23.801 1.00 74.38 96 ARG A C 1
ATOM 738 O O . ARG A 1 96 ? 4.003 2.612 -23.178 1.00 74.38 96 ARG A O 1
ATOM 745 N N . GLY A 1 97 ? 2.919 1.852 -25.012 1.00 61.97 97 GLY A N 1
ATOM 746 C CA . GLY A 1 97 ? 4.091 1.519 -25.824 1.00 61.97 97 GLY A CA 1
ATOM 747 C C . GLY A 1 97 ? 4.876 2.757 -26.274 1.00 61.97 97 GLY A C 1
ATOM 748 O O . GLY A 1 97 ? 4.386 3.890 -26.235 1.00 61.97 97 GLY A O 1
ATOM 749 N N . ARG A 1 98 ? 6.132 2.546 -26.672 1.00 59.50 98 ARG A N 1
ATOM 750 C CA . ARG A 1 98 ? 7.135 3.609 -26.801 1.00 59.50 98 ARG A CA 1
ATOM 751 C C . ARG A 1 98 ? 7.147 4.253 -28.196 1.00 59.50 98 ARG A C 1
ATOM 753 O O . ARG A 1 98 ? 7.500 3.612 -29.175 1.00 59.50 98 ARG A O 1
ATOM 760 N N . ALA A 1 99 ? 6.930 5.567 -28.235 1.00 52.81 99 ALA A N 1
ATOM 761 C CA . ALA A 1 99 ? 7.645 6.479 -29.128 1.00 52.81 99 ALA A CA 1
ATOM 762 C C . ALA A 1 99 ? 8.469 7.417 -28.221 1.00 52.81 99 ALA A C 1
ATOM 764 O O . ALA A 1 99 ? 7.945 8.404 -27.721 1.00 52.81 99 ALA A O 1
ATOM 765 N N . GLY A 1 100 ? 9.711 7.048 -27.874 1.00 54.88 100 GLY A N 1
ATOM 766 C CA . GLY A 1 100 ? 10.645 7.927 -27.139 1.00 54.88 100 GLY A CA 1
ATOM 767 C C . GLY A 1 100 ? 11.238 7.426 -25.807 1.00 54.88 100 GLY A C 1
ATOM 768 O O . GLY A 1 100 ? 12.453 7.444 -25.663 1.00 54.88 100 GLY A O 1
ATOM 769 N N . GLY A 1 101 ? 10.472 6.937 -24.822 1.00 58.56 101 GLY A N 1
ATOM 770 C CA . GLY A 1 101 ? 10.985 6.917 -23.424 1.00 58.56 101 GLY A CA 1
ATOM 771 C C . GLY A 1 101 ? 10.756 5.706 -22.502 1.00 58.56 101 GLY A C 1
ATOM 772 O O . GLY A 1 101 ? 11.590 5.471 -21.632 1.00 58.56 101 GLY A O 1
ATOM 773 N N . GLY A 1 102 ? 9.672 4.945 -22.671 1.00 68.12 102 GLY A N 1
ATOM 774 C CA . GLY A 1 102 ? 9.155 4.059 -21.616 1.00 68.12 102 GLY A CA 1
ATOM 775 C C . GLY A 1 102 ? 9.559 2.576 -21.645 1.00 68.12 102 GLY A C 1
ATOM 776 O O . GLY A 1 102 ? 10.391 2.147 -22.447 1.00 68.12 102 GLY A O 1
ATOM 777 N N . LEU A 1 103 ? 8.934 1.802 -20.751 1.00 72.69 103 LEU A N 1
ATOM 778 C CA . LEU A 1 103 ? 9.083 0.349 -20.596 1.00 72.69 103 LEU A CA 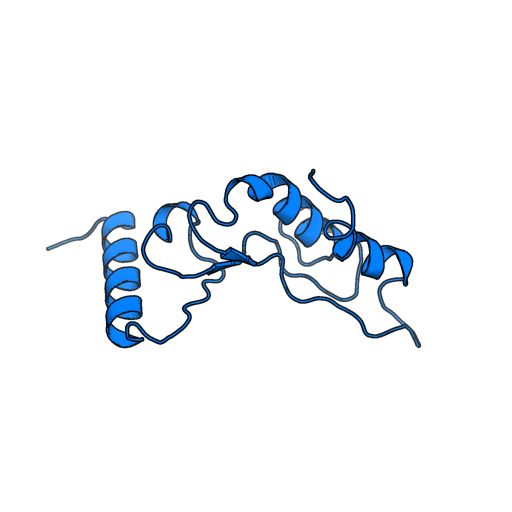1
ATOM 779 C C . LEU A 1 103 ? 8.977 -0.393 -21.936 1.00 72.69 103 LEU A C 1
ATOM 781 O O . LEU A 1 103 ? 8.102 -0.112 -22.754 1.00 72.69 103 LEU A O 1
ATOM 785 N N . SER A 1 104 ? 9.836 -1.390 -22.125 1.00 77.88 104 SER A N 1
ATOM 786 C CA . SER A 1 104 ? 9.687 -2.386 -23.186 1.00 77.88 104 SER A CA 1
ATOM 787 C C . SER A 1 104 ? 8.475 -3.293 -22.938 1.00 77.88 104 SER A C 1
ATOM 789 O O . SER A 1 104 ? 8.051 -3.497 -21.796 1.00 77.88 104 SER A O 1
ATOM 791 N N . ASP A 1 105 ? 7.971 -3.934 -23.995 1.00 74.75 105 ASP A N 1
ATOM 792 C CA . ASP A 1 105 ? 6.865 -4.898 -23.897 1.00 74.75 105 ASP A CA 1
ATOM 793 C C . ASP A 1 105 ? 7.174 -6.038 -22.915 1.00 74.75 105 ASP A C 1
ATOM 795 O O . ASP A 1 105 ? 6.295 -6.510 -22.194 1.00 74.75 105 ASP A O 1
ATOM 799 N N . ALA A 1 106 ? 8.439 -6.461 -22.828 1.00 75.25 106 ALA A N 1
ATOM 800 C CA . ALA A 1 106 ? 8.875 -7.474 -21.873 1.00 75.25 106 ALA A CA 1
ATOM 801 C C . ALA A 1 106 ? 8.780 -6.983 -20.417 1.00 75.25 106 ALA A C 1
ATOM 803 O O . ALA A 1 106 ? 8.374 -7.742 -19.532 1.00 75.25 106 ALA A O 1
ATOM 804 N N . GLU A 1 107 ? 9.131 -5.725 -20.156 1.00 76.62 107 GLU A N 1
ATOM 805 C CA . GLU A 1 107 ? 9.050 -5.111 -18.827 1.00 76.62 107 GLU A CA 1
ATOM 806 C C . GLU A 1 107 ? 7.597 -4.866 -18.408 1.00 76.62 107 GLU A C 1
ATOM 808 O O . GLU A 1 107 ? 7.235 -5.155 -17.263 1.00 76.62 107 GLU A O 1
ATOM 813 N N . ALA A 1 108 ? 6.740 -4.451 -19.344 1.00 70.50 108 ALA A N 1
ATOM 814 C CA . ALA A 1 108 ? 5.298 -4.368 -19.129 1.00 70.50 108 ALA A CA 1
ATOM 815 C C . ALA A 1 108 ? 4.683 -5.762 -18.874 1.00 70.50 108 ALA A C 1
ATOM 817 O O . ALA A 1 108 ? 3.917 -5.957 -17.925 1.00 70.50 108 ALA A O 1
ATOM 818 N N . ALA A 1 109 ? 5.071 -6.779 -19.654 1.00 67.12 109 ALA A N 1
ATOM 819 C CA . ALA A 1 109 ? 4.523 -8.132 -19.557 1.00 67.12 109 ALA A CA 1
ATOM 820 C C . ALA A 1 109 ? 4.944 -8.878 -18.281 1.00 67.12 109 ALA A C 1
ATOM 822 O O . ALA A 1 109 ? 4.154 -9.673 -17.761 1.00 67.12 109 ALA A O 1
ATOM 823 N N . ARG A 1 110 ? 6.142 -8.617 -17.733 1.00 61.88 110 ARG A N 1
ATOM 824 C CA . ARG A 1 110 ? 6.619 -9.215 -16.466 1.00 61.88 110 ARG A CA 1
ATOM 825 C C . ARG A 1 110 ? 5.705 -8.913 -15.270 1.00 61.88 110 ARG A C 1
ATOM 827 O O . ARG A 1 110 ? 5.732 -9.665 -14.299 1.00 61.88 110 ARG A O 1
ATOM 834 N N . ARG A 1 111 ? 4.848 -7.889 -15.358 1.00 54.28 111 ARG A N 1
ATOM 835 C CA . ARG A 1 111 ? 3.803 -7.583 -14.363 1.00 54.28 111 ARG A CA 1
ATOM 836 C C . ARG A 1 111 ? 2.524 -8.421 -14.517 1.00 54.28 111 ARG A C 1
ATOM 838 O O . ARG A 1 111 ? 1.850 -8.668 -13.524 1.00 54.28 111 ARG A O 1
ATOM 845 N N . SER A 1 112 ? 2.204 -8.896 -15.723 1.00 44.66 112 SER A N 1
ATOM 846 C CA . SER A 1 112 ? 0.951 -9.622 -16.023 1.00 44.66 112 SER A CA 1
ATOM 847 C C . SER A 1 112 ? 1.030 -11.147 -15.825 1.00 44.66 112 SER A C 1
ATOM 849 O O . SER A 1 112 ? 0.016 -11.814 -15.607 1.00 44.66 112 SER A O 1
ATOM 851 N N . ARG A 1 113 ? 2.236 -11.732 -15.854 1.00 42.03 113 ARG A N 1
ATOM 852 C CA . ARG A 1 113 ? 2.448 -13.194 -15.882 1.00 42.03 113 ARG A CA 1
ATOM 853 C C . ARG A 1 113 ? 2.379 -13.884 -14.511 1.00 42.03 113 ARG A C 1
ATOM 855 O O . ARG A 1 113 ? 3.237 -14.698 -14.181 1.00 42.03 113 ARG A O 1
ATOM 862 N N . LYS A 1 114 ? 1.335 -13.618 -13.720 1.00 41.66 114 LYS A N 1
ATOM 863 C CA . LYS A 1 114 ? 0.936 -14.510 -12.607 1.00 41.66 114 LYS A CA 1
ATOM 864 C C . LYS A 1 114 ? -0.477 -15.089 -12.732 1.00 41.66 114 LYS A C 1
ATOM 866 O O . LYS A 1 114 ? -0.866 -15.876 -11.880 1.00 41.66 114 LYS A O 1
ATOM 871 N N . ARG A 1 115 ? -1.212 -14.802 -13.817 1.00 43.44 115 ARG A N 1
ATOM 872 C CA . ARG A 1 115 ? -2.580 -15.315 -14.040 1.00 43.44 115 ARG A CA 1
ATOM 873 C C . ARG A 1 115 ? -2.710 -16.348 -15.174 1.00 43.44 115 ARG A C 1
ATOM 875 O O . ARG A 1 115 ? -3.752 -16.416 -15.810 1.00 43.44 115 ARG A O 1
ATOM 882 N N . GLN A 1 116 ? -1.661 -17.133 -15.446 1.00 37.81 116 GLN A N 1
ATOM 883 C CA . GLN A 1 116 ? -1.699 -18.231 -16.436 1.00 37.81 116 GLN A CA 1
ATOM 884 C C . GLN A 1 116 ? -0.927 -19.496 -16.019 1.00 37.81 116 GLN A C 1
ATOM 886 O O . GLN A 1 116 ? -0.584 -20.325 -16.855 1.00 37.81 116 GLN A O 1
ATOM 891 N N . ARG A 1 117 ? -0.654 -19.693 -14.727 1.00 38.56 117 ARG A N 1
ATOM 892 C CA . ARG A 1 117 ? -0.362 -21.044 -14.233 1.00 38.56 117 ARG A CA 1
ATOM 893 C C . ARG A 1 117 ? -1.589 -21.497 -13.471 1.00 38.56 117 ARG A C 1
ATOM 895 O O . ARG A 1 117 ? -1.839 -20.994 -12.380 1.00 38.56 117 ARG A O 1
ATOM 902 N N . GLY A 1 118 ? -2.377 -22.346 -14.129 1.00 36.59 118 GLY A N 1
ATOM 903 C CA . GLY A 1 118 ? -3.463 -23.078 -13.502 1.00 36.59 118 GLY A CA 1
ATOM 904 C C . GLY A 1 118 ? -2.947 -23.699 -12.214 1.00 36.59 118 GLY A C 1
ATOM 905 O O . GLY A 1 118 ? -1.939 -24.406 -12.211 1.00 36.59 118 GLY A O 1
ATOM 906 N N . VAL A 1 119 ? -3.595 -23.334 -11.120 1.00 33.94 119 VAL A N 1
ATOM 907 C CA . VAL A 1 119 ? -3.598 -24.163 -9.923 1.00 33.94 119 VAL A CA 1
ATOM 908 C C . VAL A 1 119 ? -4.607 -25.278 -10.234 1.00 33.94 119 VAL A C 1
ATOM 910 O O . VAL A 1 119 ? -5.637 -24.946 -10.831 1.00 33.94 119 VAL A O 1
ATOM 913 N N . PRO A 1 120 ? -4.298 -26.556 -9.954 1.00 41.62 120 PRO A N 1
ATOM 914 C CA . PRO A 1 120 ? -5.294 -27.621 -10.043 1.00 41.62 120 PRO A CA 1
ATOM 915 C C . PRO A 1 120 ? -6.539 -27.305 -9.205 1.00 41.62 120 PRO A C 1
ATOM 917 O O . PRO A 1 120 ? -6.399 -26.603 -8.174 1.00 41.62 120 PRO A O 1
#

pLDDT: mean 85.38, std 17.29, range [33.94, 98.44]